Protein AF-A0A9X8NWJ4-F1 (afdb_monomer)

Sequence (101 aa):
MSNVSRCCLVCDHQIKTYQSSKDEYQEVTVCPKCNGAFVDKWKLEKYKQRLEEFGELVSNSTEKDCGEATLSVLNKMIDSLLEGNQSVENNETIQNQATEA

Radius of gyration: 20.24 Å; Cα contacts (8 Å, |Δi|>4): 79; chains: 1; bounding box: 44×37×63 Å

Solvent-accessible surface area (backbone atoms only — not comparable to full-atom values): 6464 Å² total; per-residue (Å²): 110,48,83,45,46,32,36,23,83,73,77,69,49,70,50,80,44,80,43,52,79,85,53,83,87,67,62,66,46,70,25,95,87,75,68,33,58,23,30,34,47,71,60,50,52,53,52,51,54,52,50,52,62,48,49,61,62,55,72,72,62,68,96,74,83,73,82,58,63,62,50,54,53,48,51,54,50,51,51,62,58,52,63,76,69,61,90,72,81,92,73,90,75,87,76,87,81,89,84,86,133

pLDDT: mean 74.4, std 17.91, range [39.62, 96.81]

Nearest PDB structures (foldseek):
  2m6o-assembly1_A  TM=7.043E-01  e=2.398E-01  Streptomyces coelicolor A3(2)
  3ir9-assembly1_A  TM=5.884E-01  e=2.109E-01  Methanosarcina mazei
  8jke-assembly1_G  TM=3.945E-01  e=3.058E-02  Streptomyces coelicolor A3(2)
  3ir9-assembly1_B  TM=5.539E-01  e=4.014E-01  Methanosarcina mazei
  8dy7-assembly1_G  TM=4.450E-01  e=5.192E-01  Streptomyces venezuelae

Mean predicted aligned error: 14.69 Å

Organism: Bacillus cereus (NCBI:txid1396)

Foldseek 3Di:
DDFFWKAFPPPRDIDTDDDDPPDDDDQWDADPPPRGTIGTPVVVVVVVVVVVVLVVVVVPPDDDDDDDVVVVSVVVVVVVVVVVVPPDDDDPPDDDDDDDD

Structure (mmCIF, N/CA/C/O backbone):
data_AF-A0A9X8NWJ4-F1
#
_entry.id   AF-A0A9X8NWJ4-F1
#
loop_
_atom_site.group_PDB
_atom_site.id
_atom_site.type_symbol
_atom_site.label_atom_id
_atom_site.label_alt_id
_atom_site.label_comp_id
_atom_site.label_asym_id
_atom_site.label_entity_id
_atom_site.label_seq_id
_atom_site.pdbx_PDB_ins_code
_atom_site.Cartn_x
_atom_site.Cartn_y
_atom_site.Cartn_z
_atom_site.occupancy
_atom_site.B_iso_or_equiv
_atom_site.auth_seq_id
_atom_site.auth_comp_id
_atom_site.auth_asym_id
_atom_site.auth_atom_id
_atom_site.pdbx_PDB_model_num
ATOM 1 N N . MET A 1 1 ? 0.429 4.820 21.070 1.00 63.66 1 MET A N 1
ATOM 2 C CA . MET A 1 1 ? -0.781 5.027 20.250 1.00 63.66 1 MET A CA 1
ATOM 3 C C . MET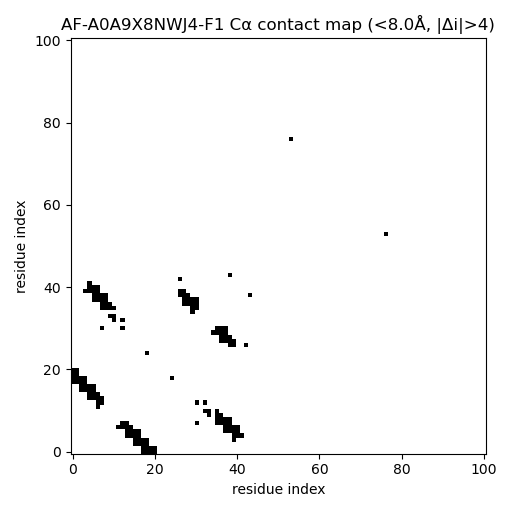 A 1 1 ? -0.394 5.889 19.067 1.00 63.66 1 MET A C 1
ATOM 5 O O . MET A 1 1 ? 0.049 7.013 19.274 1.00 63.66 1 MET A O 1
ATOM 9 N N . SER A 1 2 ? -0.483 5.349 17.857 1.00 75.00 2 SER A N 1
ATOM 10 C CA . SER A 1 2 ? 0.006 5.995 16.634 1.00 75.00 2 SER A CA 1
ATOM 11 C C . SER A 1 2 ? -1.111 6.034 15.596 1.00 75.00 2 SER A C 1
ATOM 13 O O . SER A 1 2 ? -1.813 5.047 15.375 1.00 75.00 2 SER A O 1
ATOM 15 N N . ASN A 1 3 ? -1.296 7.194 14.965 1.00 85.25 3 ASN A N 1
ATOM 16 C CA . ASN A 1 3 ? -2.182 7.306 13.812 1.00 85.25 3 ASN A CA 1
ATOM 17 C C . ASN A 1 3 ? -1.438 6.778 12.590 1.00 85.25 3 ASN A C 1
ATOM 19 O O . ASN A 1 3 ? -0.423 7.350 12.199 1.00 85.25 3 ASN A O 1
ATOM 23 N N . VAL A 1 4 ? -1.958 5.714 11.989 1.00 89.69 4 VAL A N 1
ATOM 24 C CA . VAL A 1 4 ? -1.392 5.110 10.784 1.00 89.69 4 VAL A CA 1
ATOM 25 C C . VAL A 1 4 ? -2.299 5.445 9.607 1.00 89.69 4 VAL A C 1
ATOM 27 O O . VAL A 1 4 ? -3.503 5.188 9.643 1.00 89.69 4 VAL A O 1
ATOM 30 N N . SER A 1 5 ? -1.738 6.051 8.563 1.00 93.25 5 SER A N 1
ATOM 31 C CA . SER A 1 5 ? -2.474 6.376 7.340 1.00 93.25 5 SER A CA 1
ATOM 32 C C . SER A 1 5 ? -2.139 5.352 6.271 1.00 93.25 5 SER A C 1
ATOM 34 O O . SER A 1 5 ? -1.007 5.313 5.802 1.00 93.25 5 SER A O 1
ATOM 36 N N . ARG A 1 6 ? -3.128 4.575 5.834 1.00 94.50 6 ARG A N 1
ATOM 37 C CA . ARG A 1 6 ? -2.943 3.520 4.834 1.00 94.50 6 ARG A CA 1
ATOM 38 C C . ARG A 1 6 ? -3.618 3.854 3.509 1.00 94.50 6 ARG A C 1
ATOM 40 O O . ARG A 1 6 ? -4.653 4.527 3.492 1.00 94.50 6 ARG A O 1
ATOM 47 N N . CYS A 1 7 ? -3.035 3.391 2.406 1.00 95.25 7 CYS A N 1
ATOM 48 C CA . CYS A 1 7 ? -3.617 3.475 1.069 1.00 95.25 7 CYS A CA 1
ATOM 49 C C . CYS A 1 7 ? -3.558 2.137 0.331 1.00 95.25 7 CYS A C 1
ATOM 51 O O . CYS A 1 7 ? -2.605 1.373 0.465 1.00 95.25 7 CYS A O 1
ATOM 53 N N . CYS A 1 8 ? -4.585 1.852 -0.464 1.00 96.12 8 CYS A N 1
ATOM 54 C CA . CYS A 1 8 ? -4.589 0.694 -1.341 1.00 96.12 8 CYS A CA 1
ATOM 55 C C . CYS A 1 8 ? -3.874 1.020 -2.644 1.00 96.12 8 CYS A C 1
ATOM 57 O O . CYS A 1 8 ? -4.193 2.028 -3.263 1.00 96.12 8 CYS A O 1
ATOM 59 N N . LEU A 1 9 ? -2.978 0.134 -3.076 1.00 94.38 9 LEU A N 1
ATOM 60 C CA . LEU A 1 9 ? -2.267 0.274 -4.350 1.00 94.38 9 LEU A CA 1
ATOM 61 C C . LEU A 1 9 ? -3.108 -0.133 -5.573 1.00 94.38 9 LEU A C 1
ATOM 63 O O . LEU A 1 9 ? -2.673 0.068 -6.699 1.00 94.38 9 LEU A O 1
ATOM 67 N N . VAL A 1 10 ? -4.286 -0.734 -5.361 1.00 96.31 10 VAL A N 1
ATOM 68 C CA . VAL A 1 10 ? -5.160 -1.232 -6.440 1.00 96.31 10 VAL A CA 1
ATOM 69 C C . VAL A 1 10 ? -6.351 -0.308 -6.682 1.00 96.31 10 VAL A C 1
ATOM 71 O O . VAL A 1 10 ? -6.686 -0.028 -7.826 1.00 96.31 10 VAL A O 1
ATOM 74 N N . CYS A 1 11 ? -7.022 0.138 -5.616 1.00 96.56 11 CYS A N 1
ATOM 75 C CA . CYS A 1 11 ? -8.271 0.901 -5.722 1.00 96.56 11 CYS A CA 1
ATOM 76 C C . CYS A 1 11 ? -8.208 2.305 -5.105 1.00 96.56 11 CYS A C 1
ATOM 78 O O . CYS A 1 11 ? -9.256 2.909 -4.875 1.00 96.56 11 CYS A O 1
ATOM 80 N N . ASP A 1 12 ? -7.010 2.781 -4.747 1.00 94.44 12 ASP A N 1
ATOM 81 C CA . ASP A 1 12 ? -6.738 4.106 -4.159 1.00 94.44 12 ASP A CA 1
ATOM 82 C C . ASP A 1 12 ? -7.515 4.442 -2.879 1.00 94.44 12 ASP A C 1
ATOM 84 O O . ASP A 1 12 ? -7.505 5.576 -2.385 1.00 94.44 12 ASP A O 1
ATOM 88 N N . HIS A 1 13 ? -8.176 3.446 -2.287 1.00 94.50 13 HIS A N 1
ATOM 89 C CA . HIS A 1 13 ? -8.870 3.608 -1.027 1.00 94.50 13 HIS A CA 1
ATOM 90 C C . HIS A 1 13 ? -7.885 4.013 0.068 1.00 94.50 13 HIS A C 1
ATOM 92 O O . HIS A 1 13 ? -6.796 3.455 0.163 1.00 94.50 13 HIS A O 1
ATOM 98 N N . GLN A 1 14 ? -8.271 4.966 0.912 1.00 94.19 14 GLN A N 1
ATOM 99 C CA . GLN A 1 14 ? -7.437 5.472 1.994 1.00 94.19 14 GLN A CA 1
ATOM 100 C C . GLN A 1 14 ? -8.208 5.475 3.306 1.00 94.19 14 GLN A C 1
ATOM 102 O O . GLN A 1 14 ? -9.380 5.854 3.339 1.00 94.19 14 GLN A O 1
ATOM 107 N N . ILE A 1 15 ? -7.535 5.072 4.382 1.00 92.75 15 ILE A N 1
ATOM 108 C CA . ILE A 1 15 ? -8.072 5.098 5.744 1.00 92.75 15 ILE A CA 1
ATOM 109 C C . ILE A 1 15 ? -6.974 5.589 6.687 1.00 92.75 15 ILE A C 1
ATOM 111 O O . ILE A 1 15 ? -5.810 5.212 6.555 1.00 92.75 15 ILE A O 1
ATOM 115 N N . LYS A 1 16 ? -7.355 6.406 7.672 1.00 91.69 16 LYS A N 1
ATOM 116 C CA . LYS A 1 16 ? -6.537 6.661 8.861 1.00 91.69 16 LYS A CA 1
ATOM 117 C C . LYS A 1 16 ? -7.042 5.770 9.985 1.00 91.69 16 LYS A C 1
ATOM 119 O O . LYS A 1 16 ? -8.178 5.921 10.425 1.00 91.69 16 LYS A O 1
ATOM 124 N N . THR A 1 17 ? -6.219 4.820 10.397 1.00 84.44 17 THR A N 1
ATOM 125 C CA . THR A 1 17 ? -6.532 3.879 11.470 1.00 84.44 17 THR A CA 1
ATOM 126 C C . THR A 1 17 ? -5.736 4.225 12.710 1.00 84.44 17 THR A C 1
ATOM 128 O O . THR A 1 17 ? -4.578 4.641 12.632 1.00 84.44 17 THR A O 1
ATOM 131 N N . TYR A 1 18 ? -6.353 4.000 13.858 1.00 84.62 18 TYR A N 1
ATOM 132 C CA . TYR A 1 18 ? -5.680 4.099 15.134 1.00 84.62 18 TYR A CA 1
ATOM 133 C C . TYR A 1 18 ? -5.027 2.760 15.471 1.00 84.62 18 TYR A C 1
ATOM 135 O O . TYR A 1 18 ? -5.732 1.761 15.576 1.00 84.62 18 TYR A O 1
ATOM 143 N N . GLN A 1 19 ? -3.704 2.735 15.616 1.00 80.75 19 GLN A N 1
ATOM 144 C CA . GLN A 1 19 ? -2.977 1.537 16.029 1.00 80.75 19 GLN A CA 1
ATOM 145 C C . GLN A 1 19 ? -2.729 1.615 17.542 1.00 80.75 19 GLN A C 1
ATOM 147 O O . GLN A 1 19 ? -2.129 2.583 18.044 1.00 80.75 19 GLN A O 1
ATOM 152 N N . SER A 1 20 ? -3.218 0.616 18.285 1.00 80.31 20 SER A N 1
ATOM 153 C CA . SER A 1 20 ? -2.921 0.496 19.710 1.00 80.31 20 SER A CA 1
ATOM 154 C C . SER A 1 20 ? -1.445 0.155 19.901 1.00 80.31 20 SER A C 1
ATOM 156 O O . SER A 1 20 ? -0.826 -0.462 19.043 1.00 80.31 20 SER A O 1
ATOM 158 N N . SER A 1 21 ? -0.863 0.513 21.047 1.00 77.25 21 SER A N 1
ATOM 159 C CA . SER A 1 21 ? 0.519 0.113 21.367 1.00 77.25 21 SER A CA 1
ATOM 160 C C . SER A 1 21 ? 0.674 -1.386 21.636 1.00 77.25 21 SER A C 1
ATOM 162 O O . SER A 1 21 ? 1.796 -1.849 21.787 1.00 77.25 21 SER A O 1
ATOM 164 N N . LYS A 1 22 ? -0.439 -2.119 21.755 1.00 82.06 22 LYS A N 1
ATOM 165 C CA . LYS A 1 22 ? -0.461 -3.579 21.905 1.00 82.06 22 LYS A CA 1
ATOM 166 C C . LYS A 1 22 ? -0.566 -4.316 20.569 1.00 82.06 22 LYS A C 1
ATOM 168 O O . LYS A 1 22 ? -0.360 -5.521 20.552 1.00 82.06 22 LYS A O 1
ATOM 173 N N . ASP A 1 23 ? -0.924 -3.616 19.493 1.00 83.75 23 ASP A N 1
ATOM 174 C CA . ASP A 1 23 ? -1.059 -4.234 18.179 1.00 83.75 23 ASP A CA 1
ATOM 175 C C . ASP A 1 23 ? 0.305 -4.225 17.495 1.00 83.75 23 ASP A C 1
ATOM 177 O O . ASP A 1 23 ? 0.949 -3.175 17.408 1.00 83.75 23 ASP A O 1
ATOM 181 N N . GLU A 1 24 ? 0.723 -5.374 16.971 1.00 86.38 24 GLU A N 1
ATOM 182 C CA . GLU A 1 24 ? 1.929 -5.457 16.158 1.00 86.38 24 GLU A CA 1
ATOM 183 C C . GLU A 1 24 ? 1.763 -4.601 14.894 1.00 86.38 24 GLU A C 1
ATOM 185 O O . GLU A 1 24 ? 0.725 -4.614 14.218 1.00 86.38 24 GLU A O 1
ATOM 190 N N . TYR A 1 25 ? 2.777 -3.793 14.596 1.00 88.31 25 TYR A N 1
ATOM 191 C CA . TYR A 1 25 ? 2.744 -2.917 13.438 1.00 88.31 25 TYR A CA 1
ATOM 192 C C . TYR A 1 25 ? 2.967 -3.721 12.158 1.00 88.31 25 TYR A C 1
ATOM 194 O O . TYR A 1 25 ? 3.987 -4.379 11.990 1.00 88.31 25 TYR A O 1
ATOM 202 N N . GLN A 1 26 ? 2.025 -3.600 11.224 1.00 88.75 26 GLN A N 1
ATOM 203 C CA . GLN A 1 26 ? 2.138 -4.176 9.889 1.00 88.75 26 GLN A CA 1
ATOM 204 C C . GLN A 1 26 ? 2.167 -3.063 8.843 1.00 88.75 26 GLN A C 1
ATOM 206 O O . GLN A 1 26 ? 1.214 -2.277 8.715 1.00 88.75 26 GLN A O 1
ATOM 211 N N . GLU A 1 27 ? 3.270 -3.017 8.094 1.00 90.69 27 GLU A N 1
ATOM 212 C CA . GLU A 1 27 ? 3.500 -2.078 6.989 1.00 90.69 27 GLU A CA 1
ATOM 213 C C . GLU A 1 27 ? 2.544 -2.325 5.824 1.00 90.69 27 GLU A C 1
ATOM 215 O O . GLU A 1 27 ? 2.042 -1.379 5.210 1.00 90.69 27 GLU A O 1
ATOM 220 N N . VAL A 1 28 ? 2.263 -3.602 5.553 1.00 91.94 28 VAL A N 1
ATOM 221 C CA . VAL A 1 28 ? 1.350 -4.058 4.508 1.00 91.94 28 VAL A CA 1
ATOM 222 C C . VAL A 1 28 ? 0.263 -4.911 5.139 1.00 91.94 28 VAL A C 1
ATOM 224 O O . VAL A 1 28 ? 0.527 -5.855 5.873 1.00 91.94 28 VAL A O 1
ATOM 227 N N . THR A 1 29 ? -0.977 -4.571 4.821 1.00 93.56 29 THR A N 1
ATOM 228 C CA . THR A 1 29 ? -2.186 -5.286 5.230 1.00 93.56 29 THR A CA 1
ATOM 229 C C . THR A 1 29 ? -3.074 -5.513 4.006 1.00 93.56 29 THR A C 1
ATOM 231 O O . THR A 1 29 ? -2.729 -5.113 2.891 1.00 93.56 29 THR A O 1
ATOM 234 N N . VAL A 1 30 ? -4.228 -6.154 4.185 1.00 95.06 30 VAL A N 1
ATOM 235 C CA . VAL A 1 30 ? -5.181 -6.413 3.098 1.00 95.06 30 VAL A CA 1
ATOM 236 C C . VAL A 1 30 ? -6.207 -5.285 3.009 1.00 95.06 30 VAL A C 1
ATOM 238 O O . VAL A 1 30 ? -6.782 -4.863 4.012 1.00 95.06 30 VAL A O 1
ATOM 241 N N . CYS A 1 31 ? -6.470 -4.796 1.797 1.00 95.38 31 CYS A N 1
ATOM 242 C CA . CYS A 1 31 ? -7.454 -3.746 1.575 1.00 95.38 31 CYS A CA 1
ATOM 243 C C . CYS A 1 31 ? -8.864 -4.288 1.828 1.00 95.38 31 CYS A C 1
ATOM 245 O O . CYS A 1 31 ? -9.272 -5.234 1.150 1.00 95.38 31 CYS A O 1
ATOM 247 N N . PRO A 1 32 ? -9.668 -3.643 2.691 1.00 94.12 32 PRO A N 1
ATOM 248 C CA . PRO A 1 32 ? -11.013 -4.123 3.001 1.00 94.12 32 PRO A CA 1
ATOM 249 C C . PRO A 1 32 ? -11.996 -3.999 1.825 1.00 94.12 32 PRO A C 1
ATOM 251 O O . PRO A 1 32 ? -13.084 -4.558 1.886 1.00 94.12 32 PRO A O 1
ATOM 254 N N . LYS A 1 33 ? -11.648 -3.253 0.764 1.00 96.00 33 LYS A N 1
ATOM 255 C CA . LYS A 1 33 ? -12.526 -3.034 -0.397 1.00 96.00 33 LYS A CA 1
ATOM 256 C C . LYS A 1 33 ? -12.280 -3.976 -1.568 1.00 96.00 33 LYS A C 1
ATOM 258 O O . LYS A 1 33 ? -13.217 -4.273 -2.296 1.00 96.00 33 LYS A O 1
ATOM 263 N N . CYS A 1 34 ? -11.027 -4.348 -1.809 1.00 96.81 34 CYS A N 1
ATOM 264 C CA . CYS A 1 34 ? -10.643 -5.065 -3.031 1.00 96.81 34 CYS A CA 1
ATOM 265 C C . CYS A 1 34 ? -9.648 -6.202 -2.795 1.00 96.81 34 CYS A C 1
ATOM 267 O O . CYS A 1 34 ? -9.135 -6.759 -3.759 1.00 96.81 34 CYS A O 1
ATOM 269 N N . ASN A 1 35 ? -9.309 -6.493 -1.534 1.00 96.00 35 ASN A N 1
ATOM 270 C CA . ASN A 1 35 ? -8.299 -7.480 -1.148 1.00 96.00 35 ASN A CA 1
ATOM 271 C C . ASN A 1 35 ? -6.883 -7.217 -1.698 1.00 96.00 35 ASN A C 1
ATOM 273 O O . ASN A 1 35 ? -5.992 -8.040 -1.518 1.00 96.00 35 ASN A O 1
ATOM 277 N N . GLY A 1 36 ? -6.651 -6.061 -2.323 1.00 95.44 36 GLY A N 1
ATOM 278 C CA . GLY A 1 36 ? -5.330 -5.624 -2.760 1.00 95.44 36 GLY A CA 1
ATOM 279 C C . GLY A 1 36 ? -4.422 -5.217 -1.599 1.00 95.44 36 GLY A C 1
ATOM 280 O O . GLY A 1 36 ? -4.864 -5.076 -0.458 1.00 95.44 36 GLY A O 1
ATOM 281 N N . ALA A 1 37 ? -3.149 -4.967 -1.903 1.00 95.81 37 ALA A N 1
ATOM 282 C CA . ALA A 1 37 ? -2.179 -4.497 -0.918 1.00 95.81 37 ALA A CA 1
ATOM 283 C C . ALA A 1 37 ? -2.595 -3.138 -0.328 1.00 95.81 37 ALA A C 1
ATOM 285 O O . ALA A 1 37 ? -2.907 -2.192 -1.062 1.00 95.81 37 ALA A O 1
ATOM 286 N N . PHE A 1 38 ? -2.602 -3.050 1.001 1.00 95.75 38 PHE A N 1
ATOM 287 C CA . PHE A 1 38 ? -2.990 -1.876 1.775 1.00 95.75 38 PHE A CA 1
ATOM 288 C C . PHE A 1 38 ? -1.823 -1.438 2.652 1.00 95.75 38 PHE A C 1
ATOM 290 O O . PHE A 1 38 ? -1.535 -2.050 3.681 1.00 95.75 38 PHE A O 1
ATOM 297 N N . VAL A 1 39 ? -1.121 -0.404 2.198 1.00 94.31 39 VAL A N 1
ATOM 298 C CA . VAL A 1 39 ? 0.217 -0.045 2.677 1.00 94.31 39 VAL A CA 1
ATOM 299 C C . VAL A 1 39 ? 0.196 1.225 3.516 1.00 94.31 39 VAL A C 1
ATOM 301 O O . VAL A 1 39 ? -0.603 2.126 3.254 1.00 94.31 39 VAL A O 1
ATOM 304 N N . ASP A 1 40 ? 1.077 1.321 4.510 1.00 93.56 40 ASP A N 1
ATOM 305 C CA . ASP A 1 40 ? 1.326 2.564 5.244 1.00 93.56 40 ASP A CA 1
ATOM 306 C C . ASP A 1 40 ? 1.981 3.616 4.336 1.00 93.56 40 ASP A C 1
ATOM 308 O O . ASP A 1 40 ? 3.054 3.406 3.766 1.00 93.56 40 ASP A O 1
ATOM 312 N N . LYS A 1 41 ? 1.348 4.786 4.232 1.00 92.50 41 LYS A N 1
ATOM 313 C CA . LYS A 1 41 ? 1.854 5.908 3.442 1.00 92.50 41 LYS A CA 1
ATOM 314 C C . LYS A 1 41 ? 3.198 6.428 3.931 1.00 92.50 41 LYS A C 1
ATOM 316 O O . LYS A 1 41 ? 4.020 6.808 3.108 1.00 92.50 41 LYS A O 1
ATOM 321 N N . TRP A 1 42 ? 3.421 6.485 5.243 1.00 89.94 42 TRP A N 1
ATOM 322 C CA . TRP A 1 42 ? 4.673 7.016 5.778 1.00 89.94 42 TRP A CA 1
ATOM 323 C C . TRP A 1 42 ? 5.857 6.149 5.348 1.00 89.94 42 TRP A C 1
ATOM 325 O O . TRP A 1 42 ? 6.874 6.668 4.885 1.00 89.94 42 TRP A O 1
ATOM 335 N N . LYS A 1 43 ? 5.694 4.824 5.420 1.00 88.31 43 LYS A N 1
ATOM 336 C CA . LYS A 1 43 ? 6.713 3.876 4.970 1.00 88.31 43 LYS A CA 1
ATOM 337 C C . LYS A 1 43 ? 6.875 3.897 3.446 1.00 88.31 43 LYS A C 1
ATOM 339 O O . LYS A 1 43 ? 8.000 3.888 2.954 1.00 88.31 43 LYS A O 1
ATOM 344 N N . LEU A 1 44 ? 5.774 4.019 2.702 1.00 88.19 44 LEU A N 1
ATOM 345 C CA . LEU A 1 44 ? 5.805 4.140 1.243 1.00 88.19 44 LEU A CA 1
ATOM 346 C C . LEU A 1 44 ? 6.643 5.342 0.773 1.00 88.19 44 LEU A C 1
ATOM 348 O O . LEU A 1 44 ? 7.475 5.196 -0.118 1.00 88.19 44 LEU A O 1
ATOM 352 N N . GLU A 1 45 ? 6.467 6.513 1.388 1.00 88.62 45 GLU A N 1
ATOM 353 C CA . GLU A 1 45 ? 7.260 7.706 1.056 1.00 88.62 45 GLU A CA 1
ATOM 354 C C . GLU A 1 45 ? 8.745 7.529 1.412 1.00 88.62 45 GLU A C 1
ATOM 356 O O . GLU A 1 45 ? 9.617 7.933 0.645 1.00 88.62 45 GLU A O 1
ATOM 361 N N . LYS A 1 46 ? 9.057 6.842 2.520 1.00 87.38 46 LYS A N 1
ATOM 362 C CA . LYS A 1 46 ? 10.444 6.496 2.871 1.00 87.38 46 LYS A CA 1
ATOM 363 C C . LYS A 1 46 ? 11.112 5.601 1.831 1.00 87.38 46 LYS A C 1
ATOM 365 O O . LYS A 1 46 ? 12.289 5.797 1.534 1.00 87.38 46 LYS A O 1
ATOM 370 N N . TYR A 1 47 ? 10.380 4.644 1.267 1.00 83.56 47 TYR A N 1
ATOM 371 C CA . TYR A 1 47 ? 10.911 3.809 0.195 1.00 83.56 47 TYR A CA 1
ATOM 372 C C . TYR A 1 47 ? 11.137 4.594 -1.095 1.00 83.56 47 TYR A C 1
ATOM 374 O O . TYR A 1 47 ? 12.171 4.402 -1.724 1.00 83.56 47 TYR A O 1
ATOM 382 N N . LYS A 1 48 ? 10.235 5.512 -1.464 1.00 84.81 48 LYS A N 1
ATOM 383 C CA . LYS A 1 48 ? 10.440 6.387 -2.632 1.00 84.81 48 LYS A CA 1
ATOM 384 C C . LYS A 1 48 ? 11.689 7.248 -2.489 1.00 84.81 48 LYS A C 1
ATOM 386 O O . LYS A 1 48 ? 12.513 7.250 -3.392 1.00 84.81 48 LYS A O 1
ATOM 391 N N . GLN A 1 49 ? 11.865 7.891 -1.335 1.00 85.19 49 GLN A N 1
ATOM 392 C CA . GLN A 1 49 ? 13.057 8.692 -1.053 1.00 85.19 49 GLN A CA 1
ATOM 393 C C . GLN A 1 49 ? 14.340 7.863 -1.205 1.00 85.19 49 GLN A C 1
ATOM 395 O O . GLN A 1 49 ? 15.284 8.273 -1.870 1.00 85.19 49 GLN A O 1
ATOM 400 N N . ARG A 1 50 ? 14.354 6.653 -0.640 1.00 81.19 50 ARG A N 1
ATOM 401 C CA . ARG A 1 50 ? 15.494 5.743 -0.759 1.00 81.19 50 ARG A CA 1
ATOM 402 C C . ARG A 1 50 ? 15.744 5.317 -2.214 1.00 81.19 50 ARG A C 1
ATOM 404 O O . ARG A 1 50 ? 16.889 5.191 -2.627 1.00 81.19 50 ARG A O 1
ATOM 411 N N . LEU A 1 51 ? 14.689 5.090 -2.998 1.00 79.31 51 LEU A N 1
ATOM 412 C CA . LEU A 1 51 ? 14.815 4.778 -4.426 1.00 79.31 51 LEU A CA 1
ATOM 413 C C . LEU A 1 51 ? 15.394 5.950 -5.225 1.00 79.31 51 LEU A C 1
ATOM 415 O O . LEU A 1 51 ? 16.168 5.710 -6.144 1.00 79.31 51 LEU A O 1
ATOM 419 N N . GLU A 1 52 ? 1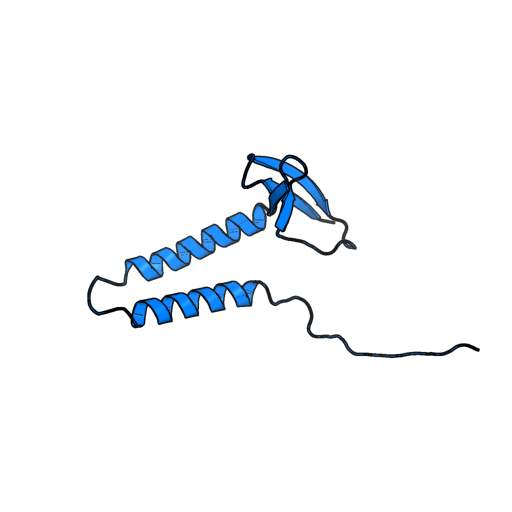5.057 7.191 -4.881 1.00 80.19 52 GLU A N 1
ATOM 420 C CA . GLU A 1 52 ? 15.651 8.385 -5.495 1.00 80.19 52 GLU A CA 1
ATOM 421 C C . GLU A 1 52 ? 17.150 8.489 -5.176 1.00 80.19 52 GLU A C 1
ATOM 423 O O . GLU A 1 52 ? 17.953 8.660 -6.093 1.00 80.19 52 GLU A O 1
ATOM 428 N N . GLU A 1 53 ? 17.541 8.263 -3.915 1.00 75.81 53 GLU A N 1
ATOM 429 C CA . GLU A 1 53 ? 18.952 8.181 -3.495 1.00 75.81 53 GLU A CA 1
ATOM 430 C C . GLU A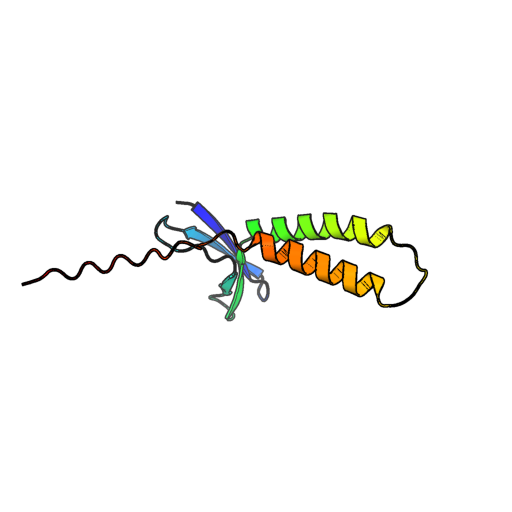 1 53 ? 19.719 7.087 -4.270 1.00 75.81 53 GLU A C 1
ATOM 432 O O . GLU A 1 53 ? 20.869 7.276 -4.671 1.00 75.81 53 GLU A O 1
ATOM 437 N N . PHE A 1 54 ? 19.080 5.946 -4.553 1.00 71.06 54 PHE A N 1
ATOM 438 C CA . PHE A 1 54 ? 19.671 4.886 -5.380 1.00 71.06 54 PHE A CA 1
ATOM 439 C C . PHE A 1 54 ? 19.676 5.204 -6.884 1.00 71.06 54 PHE A C 1
ATOM 441 O O . PHE A 1 54 ? 20.601 4.805 -7.594 1.00 71.06 54 PHE A O 1
ATOM 448 N N . GLY A 1 55 ? 18.673 5.919 -7.395 1.00 64.31 55 GLY A N 1
ATOM 449 C CA . GLY A 1 55 ? 18.599 6.338 -8.797 1.00 64.31 55 GLY A CA 1
ATOM 450 C C . GLY A 1 55 ? 19.728 7.297 -9.183 1.00 64.31 55 GLY A C 1
ATOM 451 O O . GLY A 1 55 ? 20.251 7.235 -10.301 1.00 64.31 55 GLY A O 1
ATOM 452 N N . GLU A 1 56 ? 20.172 8.123 -8.236 1.00 58.97 56 GLU A N 1
ATOM 453 C CA . GLU A 1 56 ? 21.345 8.986 -8.392 1.00 58.97 56 GLU A CA 1
ATOM 454 C C . GLU A 1 56 ? 22.656 8.176 -8.507 1.00 58.97 56 GLU A C 1
ATOM 456 O O . GLU A 1 56 ? 23.543 8.526 -9.289 1.00 58.97 56 GLU A O 1
ATOM 461 N N . LEU A 1 57 ? 22.758 7.025 -7.829 1.00 57.34 57 LEU A N 1
ATOM 462 C CA . LEU A 1 57 ? 23.885 6.089 -7.978 1.00 57.34 57 LEU A CA 1
ATOM 463 C C . LEU A 1 57 ? 23.904 5.389 -9.348 1.00 57.34 57 LEU A C 1
ATOM 465 O O . LEU A 1 57 ? 2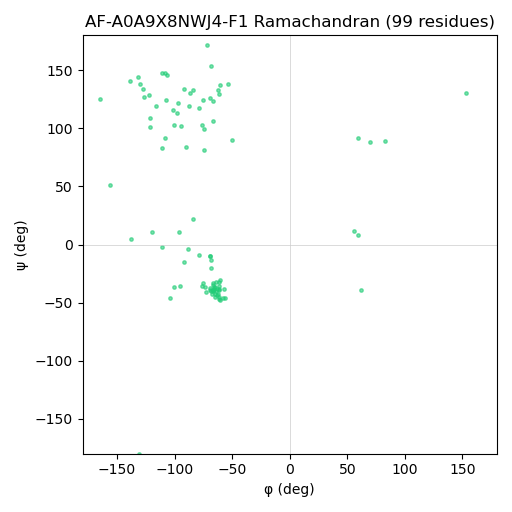4.974 5.186 -9.925 1.00 57.34 57 LEU A O 1
ATOM 469 N N . VAL A 1 58 ? 22.735 5.034 -9.888 1.00 55.31 58 VAL A N 1
ATOM 470 C CA . VAL A 1 58 ? 22.620 4.335 -11.182 1.00 55.31 58 VAL A CA 1
ATOM 471 C C . VAL A 1 58 ? 22.901 5.271 -12.360 1.00 55.31 58 VAL A C 1
ATOM 473 O O . VAL A 1 58 ? 23.562 4.870 -13.316 1.00 55.31 58 VAL A O 1
ATOM 476 N N . SER A 1 59 ? 22.478 6.534 -12.275 1.00 54.31 59 SER A N 1
ATOM 477 C CA . SER A 1 59 ? 22.615 7.508 -13.371 1.00 54.31 59 SER A CA 1
A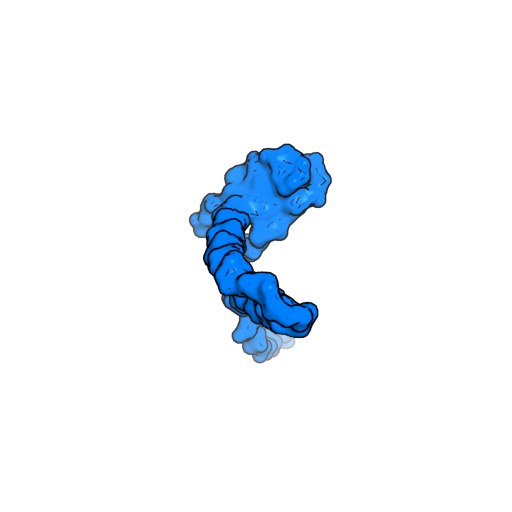TOM 478 C C . SER A 1 59 ? 24.067 7.921 -13.665 1.00 54.31 59 SER A C 1
ATOM 480 O O . SER A 1 59 ? 24.363 8.381 -14.764 1.00 54.31 59 SER A O 1
ATOM 482 N N . ASN A 1 60 ? 24.990 7.723 -12.717 1.00 53.91 60 ASN A N 1
ATOM 483 C CA . ASN A 1 60 ? 26.419 8.019 -12.889 1.00 53.91 60 ASN A CA 1
ATOM 484 C C . ASN A 1 60 ? 27.229 6.848 -13.481 1.00 53.91 60 ASN A C 1
ATOM 486 O O . ASN A 1 60 ? 28.423 6.989 -13.745 1.00 53.91 60 ASN A O 1
ATOM 490 N N . SER A 1 61 ? 26.599 5.692 -13.706 1.00 50.06 61 SER A N 1
ATOM 491 C CA . SER A 1 61 ? 27.241 4.523 -14.312 1.00 50.06 61 SER A CA 1
ATOM 492 C C . SER A 1 61 ? 27.071 4.589 -15.831 1.00 50.06 61 SER A C 1
ATOM 494 O O . SER A 1 61 ? 26.130 4.035 -16.392 1.00 50.06 61 SER A O 1
ATOM 496 N N . THR A 1 62 ? 27.958 5.330 -16.498 1.00 46.44 62 THR A N 1
ATOM 497 C CA . THR A 1 62 ? 28.000 5.437 -17.963 1.00 46.44 62 THR A CA 1
ATOM 498 C C . THR A 1 62 ? 28.079 4.064 -18.627 1.00 46.44 62 THR A C 1
ATOM 500 O O . THR A 1 62 ? 28.850 3.206 -18.199 1.00 46.44 62 THR A O 1
ATOM 503 N N . GLU A 1 63 ? 27.316 3.903 -19.707 1.00 59.28 63 GLU A N 1
ATOM 504 C CA . GLU A 1 63 ? 27.285 2.758 -20.618 1.00 59.28 63 GLU A CA 1
ATOM 505 C C . GLU A 1 63 ? 28.692 2.352 -21.097 1.00 59.28 63 GLU A C 1
ATOM 507 O O . GLU A 1 63 ? 29.173 2.821 -22.129 1.00 59.28 63 GLU A O 1
ATOM 512 N N . LYS A 1 64 ? 29.373 1.459 -20.374 1.00 54.94 64 LYS A N 1
ATOM 513 C CA . LYS A 1 64 ? 30.412 0.596 -20.947 1.00 54.94 64 LYS A CA 1
ATOM 514 C C . LYS A 1 64 ? 30.748 -0.562 -20.009 1.00 54.94 64 LYS A C 1
ATOM 516 O O . LYS A 1 64 ? 31.110 -0.351 -18.861 1.00 54.94 64 LYS A O 1
ATOM 521 N N . ASP A 1 65 ? 30.646 -1.761 -20.572 1.00 43.25 65 ASP A N 1
ATOM 522 C CA . ASP A 1 65 ? 31.012 -3.075 -20.032 1.00 43.25 65 ASP A CA 1
ATOM 523 C C . ASP A 1 65 ? 30.004 -3.800 -19.110 1.00 43.25 65 ASP A C 1
ATOM 525 O O . ASP A 1 65 ? 30.033 -3.755 -17.887 1.00 43.25 65 ASP A O 1
ATOM 529 N N . CYS A 1 66 ? 29.145 -4.567 -19.799 1.00 44.62 66 CYS A N 1
ATOM 530 C CA . CYS A 1 66 ? 28.896 -5.999 -19.586 1.00 44.62 66 CYS A CA 1
ATOM 531 C C . CYS A 1 66 ? 28.397 -6.453 -18.198 1.00 44.62 66 CYS A C 1
ATOM 533 O O . CYS A 1 66 ? 29.186 -6.835 -17.343 1.00 44.62 66 CYS A O 1
ATOM 535 N N . GLY A 1 67 ? 27.066 -6.515 -18.045 1.00 54.47 67 GLY A N 1
ATOM 536 C CA . GLY A 1 67 ? 26.273 -7.607 -17.435 1.00 54.47 67 GLY A CA 1
ATOM 537 C C . GLY A 1 67 ? 26.465 -8.002 -15.960 1.00 54.47 67 GLY A C 1
ATOM 538 O O . GLY A 1 67 ? 25.486 -8.293 -15.278 1.00 54.47 67 GLY A O 1
ATOM 539 N N . GLU A 1 68 ? 27.687 -8.017 -15.444 1.00 53.25 68 GLU A N 1
ATOM 540 C CA . GLU A 1 68 ? 28.057 -8.632 -14.166 1.00 53.25 68 GLU A CA 1
ATOM 541 C C . GLU A 1 68 ? 28.177 -7.586 -13.042 1.00 53.25 68 GLU A C 1
ATOM 543 O O . GLU A 1 68 ? 27.714 -7.803 -11.919 1.00 53.25 68 GLU A O 1
ATOM 548 N N . ALA A 1 69 ? 28.678 -6.386 -13.364 1.00 55.75 69 ALA A N 1
ATOM 549 C CA . ALA A 1 69 ? 28.730 -5.257 -12.431 1.00 55.75 69 ALA A CA 1
ATOM 550 C C . ALA A 1 69 ? 27.326 -4.739 -12.064 1.00 55.75 69 ALA A C 1
ATOM 552 O O . ALA A 1 69 ? 27.075 -4.381 -10.912 1.00 55.75 69 ALA A O 1
ATOM 553 N N . THR A 1 70 ? 26.379 -4.777 -13.007 1.00 61.84 70 THR A N 1
ATOM 554 C CA . THR A 1 70 ? 24.985 -4.365 -12.779 1.00 61.84 70 THR A CA 1
ATOM 555 C C . THR A 1 70 ? 24.270 -5.295 -11.795 1.00 61.84 70 THR A C 1
ATOM 557 O O . THR A 1 70 ? 23.555 -4.817 -10.917 1.00 61.84 70 THR A O 1
ATOM 560 N N . LEU A 1 71 ? 24.511 -6.612 -11.868 1.00 65.62 71 LEU A N 1
ATOM 561 C CA . LEU A 1 71 ? 23.955 -7.583 -10.915 1.00 65.62 71 LEU A CA 1
ATOM 562 C C . LEU A 1 71 ? 24.530 -7.405 -9.503 1.00 65.62 71 LEU A C 1
ATOM 564 O O . LEU A 1 71 ? 23.786 -7.481 -8.528 1.00 65.62 71 LEU A O 1
ATOM 568 N N . SER A 1 72 ? 25.829 -7.114 -9.374 1.00 70.69 72 SER A N 1
ATOM 569 C CA . SER A 1 72 ? 26.449 -6.845 -8.067 1.00 70.69 72 SER A CA 1
ATOM 570 C C . SER A 1 72 ? 25.878 -5.588 -7.402 1.00 70.69 72 SER A C 1
ATOM 572 O O . SER A 1 72 ? 25.618 -5.586 -6.198 1.00 70.69 72 SER A O 1
ATOM 574 N N . VAL A 1 73 ? 25.636 -4.532 -8.182 1.00 71.94 73 VAL A N 1
ATOM 575 C CA . VAL A 1 73 ? 25.016 -3.291 -7.699 1.00 71.94 73 VAL A CA 1
ATOM 576 C C . VAL A 1 73 ? 23.556 -3.523 -7.290 1.00 71.94 73 VAL A C 1
ATOM 578 O O . VAL A 1 73 ? 23.139 -3.042 -6.239 1.00 71.94 73 VAL A O 1
ATOM 581 N N . LEU A 1 74 ? 22.802 -4.323 -8.050 1.00 77.75 74 LEU A N 1
ATOM 582 C CA . LEU A 1 74 ? 21.431 -4.704 -7.695 1.00 77.75 74 LEU A CA 1
ATOM 583 C C . LEU A 1 74 ? 21.367 -5.556 -6.420 1.00 77.75 74 LEU A C 1
ATOM 585 O O . LEU A 1 74 ? 20.537 -5.278 -5.562 1.00 77.75 74 LEU A O 1
ATOM 589 N N . ASN A 1 75 ? 22.261 -6.532 -6.245 1.00 76.81 75 ASN A N 1
ATOM 590 C CA . ASN A 1 75 ? 22.308 -7.337 -5.017 1.00 76.81 75 ASN A CA 1
ATOM 591 C C . ASN A 1 75 ? 22.629 -6.472 -3.790 1.00 76.81 75 ASN A C 1
ATOM 593 O O . ASN A 1 75 ? 21.932 -6.554 -2.785 1.00 76.81 75 ASN A O 1
ATOM 597 N N . LYS A 1 76 ? 23.587 -5.542 -3.908 1.00 76.56 76 LYS A N 1
ATOM 598 C CA . LYS A 1 76 ? 23.883 -4.567 -2.843 1.00 76.56 76 LYS A CA 1
ATOM 599 C C . LYS A 1 76 ? 22.692 -3.657 -2.516 1.00 76.56 76 LYS A C 1
ATOM 601 O O . LYS A 1 76 ? 22.496 -3.300 -1.353 1.00 76.56 76 LYS A O 1
ATOM 606 N N . MET A 1 77 ? 21.888 -3.284 -3.517 1.00 70.56 77 MET A N 1
ATOM 607 C CA . MET A 1 77 ? 20.636 -2.550 -3.289 1.00 70.56 77 MET A CA 1
ATOM 608 C C . MET A 1 77 ? 19.593 -3.402 -2.561 1.00 70.56 77 MET A C 1
ATOM 610 O O . MET A 1 77 ? 18.934 -2.902 -1.650 1.00 70.56 77 MET A O 1
ATOM 614 N N . ILE A 1 78 ? 19.451 -4.675 -2.939 1.00 82.69 78 ILE A N 1
ATOM 615 C CA . ILE A 1 78 ? 18.523 -5.617 -2.303 1.00 82.69 78 ILE A CA 1
ATOM 616 C C . ILE A 1 78 ? 18.883 -5.804 -0.821 1.00 82.69 78 ILE A C 1
ATOM 618 O O . ILE A 1 78 ? 18.004 -5.656 0.028 1.00 82.69 78 ILE A O 1
ATOM 622 N N . ASP A 1 79 ? 20.161 -6.019 -0.500 1.00 82.25 79 ASP A N 1
ATOM 623 C CA . ASP A 1 79 ? 20.638 -6.183 0.882 1.00 82.25 79 ASP A CA 1
ATOM 624 C C . ASP A 1 79 ? 20.366 -4.925 1.724 1.00 82.25 79 ASP A C 1
ATOM 626 O O . ASP A 1 79 ? 19.776 -4.999 2.802 1.00 82.25 79 ASP A O 1
ATOM 630 N N . SER A 1 80 ? 20.660 -3.740 1.175 1.00 76.06 80 SER A N 1
ATOM 631 C CA . SER A 1 80 ? 20.402 -2.45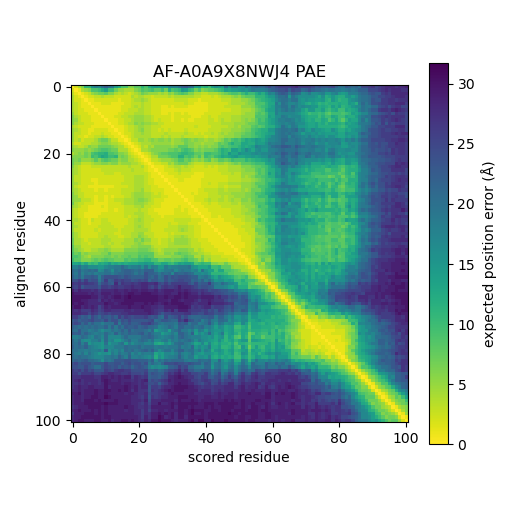6 1.845 1.00 76.06 80 SER A CA 1
ATOM 632 C C . SER A 1 80 ? 18.909 -2.220 2.133 1.00 76.06 80 SER A C 1
ATOM 634 O O . SER A 1 80 ? 18.544 -1.564 3.115 1.00 76.06 80 SER A O 1
ATOM 636 N N . LEU A 1 81 ? 18.017 -2.719 1.269 1.00 73.69 81 LEU A N 1
ATOM 637 C CA . LEU A 1 81 ? 16.563 -2.655 1.453 1.00 73.69 81 LEU A CA 1
ATOM 638 C C . LEU A 1 81 ? 16.060 -3.672 2.488 1.00 73.69 81 LEU A C 1
ATOM 640 O O . LEU A 1 81 ? 15.144 -3.345 3.244 1.00 73.69 81 LEU A O 1
ATOM 644 N N . LEU A 1 82 ? 16.667 -4.859 2.552 1.00 73.06 82 LEU A N 1
ATOM 645 C CA . LEU A 1 82 ? 16.326 -5.925 3.500 1.00 73.06 82 LEU A CA 1
ATOM 646 C C . LEU A 1 82 ? 16.779 -5.612 4.931 1.00 73.06 82 LEU A C 1
ATOM 648 O O . LEU A 1 82 ? 16.006 -5.809 5.869 1.00 73.06 82 LEU A O 1
ATOM 652 N N . GLU A 1 83 ? 17.976 -5.052 5.109 1.00 64.94 83 GLU A N 1
ATOM 653 C CA . GLU A 1 83 ? 18.512 -4.674 6.426 1.00 64.94 83 GLU A CA 1
ATOM 654 C C . GLU A 1 83 ? 17.633 -3.631 7.143 1.00 64.94 83 GLU A C 1
ATOM 656 O O . GLU A 1 83 ? 17.491 -3.651 8.364 1.00 64.94 83 GLU A O 1
ATOM 661 N N . GLY A 1 84 ? 16.94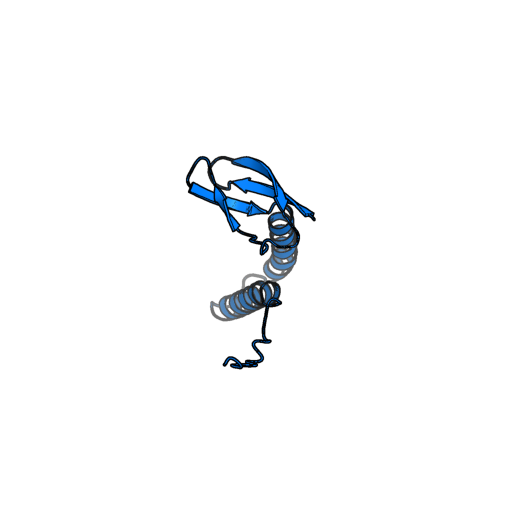7 -2.762 6.390 1.00 54.53 84 GLY A N 1
ATOM 662 C CA . GLY A 1 84 ? 16.013 -1.769 6.938 1.00 54.53 84 GLY A CA 1
ATOM 663 C C . GLY A 1 84 ? 14.720 -2.341 7.540 1.00 54.53 84 GLY A C 1
ATOM 664 O O . GLY A 1 84 ? 13.974 -1.590 8.172 1.00 54.53 84 GLY A O 1
ATOM 665 N N . ASN A 1 85 ? 14.450 -3.635 7.346 1.00 55.16 85 ASN A N 1
ATOM 666 C CA . ASN A 1 85 ? 13.256 -4.330 7.835 1.00 55.16 85 ASN A CA 1
ATOM 667 C C . ASN A 1 85 ? 13.572 -5.353 8.952 1.00 55.16 85 ASN A C 1
ATOM 669 O O . ASN A 1 85 ? 12.651 -5.961 9.484 1.00 55.16 85 ASN A O 1
ATOM 673 N N . GLN A 1 86 ? 14.846 -5.543 9.330 1.00 46.53 86 GLN A N 1
ATOM 674 C CA . GLN A 1 86 ? 15.295 -6.606 10.250 1.00 46.53 86 GLN A CA 1
ATOM 675 C C . GLN A 1 86 ? 15.443 -6.188 11.728 1.00 46.53 86 GLN A C 1
ATOM 677 O O . GLN A 1 86 ? 15.976 -6.949 12.531 1.00 46.53 86 GLN A O 1
ATOM 682 N N . SER A 1 87 ? 14.973 -5.005 12.141 1.00 44.31 87 SER A N 1
ATOM 683 C CA . SER A 1 87 ? 15.109 -4.554 13.539 1.00 44.31 87 SER A CA 1
ATOM 684 C C . SER A 1 87 ? 14.026 -5.077 14.497 1.00 44.31 87 SER A C 1
ATOM 686 O O . SER A 1 87 ? 13.792 -4.448 15.530 1.00 44.31 87 SER A O 1
ATOM 688 N N . VAL A 1 88 ? 13.344 -6.182 14.180 1.00 44.84 88 VAL A N 1
ATOM 689 C CA . VAL A 1 88 ? 12.378 -6.812 15.092 1.00 44.84 88 VAL A CA 1
ATOM 690 C C . VAL A 1 88 ? 12.800 -8.257 15.36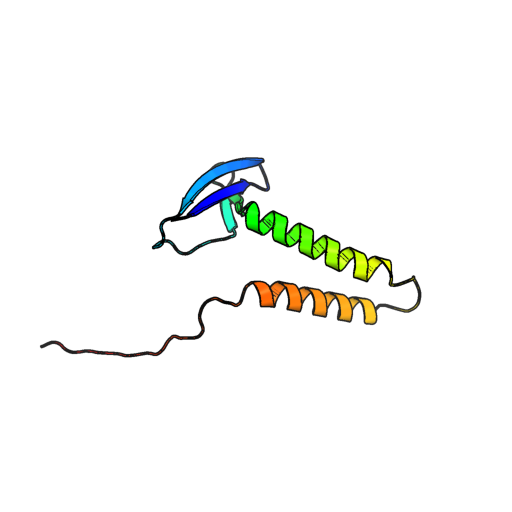6 1.00 44.84 88 VAL A C 1
ATOM 692 O O . VAL A 1 88 ? 12.740 -9.119 14.498 1.00 44.84 88 VAL A O 1
ATOM 695 N N . GLU A 1 89 ? 1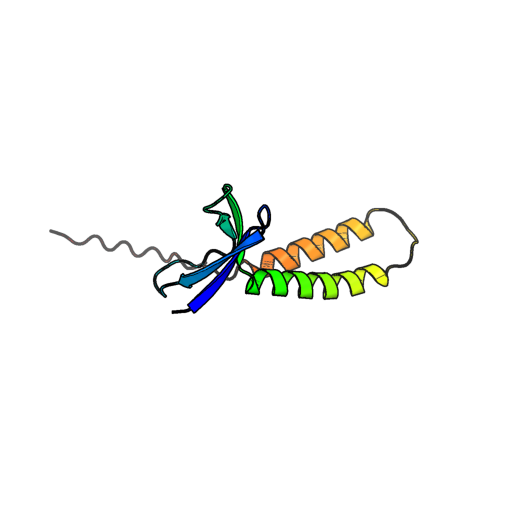3.257 -8.427 16.609 1.00 39.62 89 GLU A N 1
ATOM 696 C CA . GLU A 1 89 ? 13.348 -9.646 17.422 1.00 39.62 89 GLU A CA 1
ATOM 697 C C . GLU A 1 89 ? 14.359 -10.738 17.032 1.00 39.62 89 GLU A C 1
ATOM 699 O O . GLU A 1 89 ? 14.042 -11.766 16.452 1.00 39.62 89 GLU A O 1
ATOM 704 N N . ASN A 1 90 ? 15.581 -10.582 17.554 1.00 45.44 90 ASN A N 1
ATOM 705 C CA . ASN A 1 90 ? 16.341 -11.713 18.092 1.00 45.44 90 ASN A CA 1
ATOM 706 C C . ASN A 1 90 ? 16.437 -11.561 19.617 1.00 45.44 90 ASN A C 1
ATOM 708 O O . ASN A 1 90 ? 17.438 -11.048 20.118 1.00 45.44 90 ASN A O 1
ATOM 712 N N . ASN A 1 91 ? 15.414 -11.977 20.367 1.00 52.50 91 ASN A N 1
ATOM 713 C CA . ASN A 1 91 ? 15.584 -12.307 21.787 1.00 52.50 91 ASN A CA 1
ATOM 714 C C . ASN A 1 91 ? 14.523 -13.278 22.338 1.00 52.50 91 ASN A C 1
ATOM 716 O O . ASN A 1 91 ? 13.996 -13.065 23.428 1.00 52.50 91 ASN A O 1
ATOM 720 N N . GLU A 1 92 ? 14.281 -14.414 21.686 1.00 45.09 92 GLU A N 1
ATOM 721 C CA . GLU A 1 92 ? 13.609 -15.518 22.385 1.00 45.09 92 GLU A CA 1
ATOM 722 C C . GLU A 1 92 ? 14.586 -16.191 23.367 1.00 45.09 92 GLU A C 1
ATOM 724 O O . GLU A 1 92 ? 15.221 -17.209 23.097 1.00 45.09 92 GLU A O 1
ATOM 729 N N . THR A 1 93 ? 14.733 -15.579 24.546 1.00 43.72 93 THR A N 1
ATOM 730 C CA . THR A 1 93 ? 15.244 -16.248 25.746 1.00 43.72 93 THR A CA 1
ATOM 731 C C . THR A 1 93 ? 14.115 -17.117 26.286 1.00 43.72 93 THR A C 1
ATOM 733 O O . THR A 1 93 ? 13.183 -16.619 26.913 1.00 43.72 93 THR A O 1
ATOM 736 N N . ILE A 1 94 ? 14.188 -18.425 26.041 1.00 54.66 94 ILE A N 1
ATOM 737 C CA . ILE A 1 94 ? 13.271 -19.404 26.633 1.00 54.66 94 ILE A CA 1
ATOM 738 C C . ILE A 1 94 ? 13.522 -19.457 28.147 1.00 54.66 94 ILE A C 1
ATOM 740 O O . ILE A 1 94 ? 14.508 -20.035 28.605 1.00 54.66 94 ILE A O 1
ATOM 744 N N . GLN A 1 95 ? 12.615 -18.882 28.937 1.00 50.59 95 GLN A N 1
ATOM 745 C CA . GLN A 1 95 ? 12.449 -19.223 30.349 1.00 50.59 95 GLN A CA 1
ATOM 746 C C . GLN A 1 95 ? 11.148 -20.007 30.514 1.00 50.59 95 GLN A C 1
ATOM 748 O O . GLN A 1 95 ? 10.077 -19.444 30.721 1.00 50.59 95 GLN A O 1
ATOM 753 N N . ASN A 1 96 ? 11.256 -21.333 30.437 1.00 52.81 96 ASN A N 1
ATOM 754 C CA . ASN A 1 96 ? 10.188 -22.233 30.851 1.00 52.81 96 ASN A CA 1
ATOM 755 C C . ASN A 1 96 ? 10.137 -22.251 32.384 1.00 52.81 96 ASN A C 1
ATOM 757 O O . ASN A 1 96 ? 10.922 -22.946 33.027 1.00 52.81 96 ASN A O 1
ATOM 761 N N . GLN A 1 97 ? 9.217 -21.489 32.972 1.00 53.12 97 GLN A N 1
ATOM 762 C CA . GLN A 1 97 ? 8.764 -21.713 34.341 1.00 53.12 97 GLN A CA 1
ATOM 763 C C . GLN A 1 97 ? 7.502 -22.574 34.282 1.00 53.12 97 GLN A C 1
ATOM 765 O O . GLN A 1 97 ? 6.423 -22.084 33.971 1.00 53.12 97 GLN A O 1
ATOM 770 N N . ALA A 1 98 ? 7.649 -23.866 34.569 1.00 52.72 98 ALA A N 1
ATOM 771 C CA . ALA A 1 98 ? 6.537 -24.722 34.954 1.00 52.72 98 ALA A CA 1
ATOM 772 C C . ALA A 1 98 ? 6.582 -24.864 36.480 1.00 52.72 98 ALA A C 1
ATOM 774 O O . ALA A 1 98 ? 7.422 -25.582 37.018 1.00 52.72 98 ALA A O 1
ATOM 775 N N . THR A 1 99 ? 5.699 -24.140 37.163 1.00 59.22 99 THR A N 1
ATOM 776 C CA . THR A 1 99 ? 5.316 -24.408 38.552 1.00 59.22 99 THR A CA 1
ATOM 777 C C . THR A 1 99 ? 3.800 -24.501 38.569 1.00 59.22 99 THR A C 1
ATOM 779 O O . THR A 1 99 ? 3.174 -23.584 38.054 1.00 59.22 99 THR A O 1
ATOM 782 N N . GLU A 1 100 ? 3.274 -25.601 39.112 1.00 55.34 100 GLU A N 1
ATOM 783 C CA . GLU A 1 100 ? 1.922 -25.864 39.658 1.00 55.34 100 GLU A CA 1
ATOM 784 C C . GLU A 1 100 ? 1.674 -27.381 39.497 1.00 55.34 100 GLU A C 1
ATOM 786 O O . GLU A 1 100 ? 1.922 -27.925 38.425 1.00 55.34 100 GLU A O 1
ATOM 791 N N . ALA A 1 101 ? 1.235 -28.166 40.479 1.00 49.38 101 ALA A N 1
ATOM 792 C CA . ALA A 1 101 ? 0.885 -27.972 41.882 1.00 49.38 101 ALA A CA 1
ATOM 793 C C . ALA A 1 101 ? 0.951 -29.352 42.576 1.00 49.38 101 ALA A C 1
ATOM 795 O O . ALA A 1 101 ? 0.857 -30.374 41.853 1.00 49.38 101 ALA A O 1
#

Secondary structure (DSSP, 8-state):
-EEEEEEETTT--EEEEEEPTTSPP-SEEE-TTTSSEEEEHHHHHHHHHHHHHHHHHHHTS-S-S-THHHHHHHHHHHHHHHHTT--S-------------